Protein AF-A0A8S2G896-F1 (afdb_monomer_lite)

pLDDT: mean 88.95, std 10.52, range [44.06, 95.88]

Radius of gyration: 14.56 Å; chains: 1; bounding box: 32×32×40 Å

Structure (mmCIF, N/CA/C/O backbone):
data_AF-A0A8S2G896-F1
#
_entry.id   AF-A0A8S2G896-F1
#
loop_
_atom_site.group_PDB
_atom_site.id
_atom_site.type_symbol
_atom_site.label_atom_id
_atom_site.label_alt_id
_atom_site.label_comp_id
_atom_site.label_asym_id
_atom_site.label_entity_id
_atom_site.label_seq_id
_atom_site.pdbx_PDB_ins_code
_atom_site.Cartn_x
_atom_site.Cartn_y
_atom_site.Cartn_z
_atom_site.occupancy
_atom_site.B_iso_or_equiv
_atom_site.auth_seq_id
_atom_site.auth_comp_id
_atom_site.auth_asym_id
_atom_site.auth_atom_id
_atom_site.pdbx_PDB_model_num
ATOM 1 N N . PRO A 1 1 ? 7.224 -6.733 -10.840 1.00 86.38 1 PRO A N 1
ATOM 2 C CA . PRO A 1 1 ? 7.881 -7.019 -12.139 1.00 86.38 1 PRO A CA 1
ATOM 3 C C . PRO A 1 1 ? 9.379 -6.780 -11.976 1.00 86.38 1 PRO A C 1
ATOM 5 O O . PRO A 1 1 ? 9.759 -6.029 -11.071 1.00 86.38 1 PRO A O 1
ATOM 8 N N . SER A 1 2 ? 10.197 -7.423 -12.806 1.00 93.31 2 SER A N 1
ATOM 9 C CA . SER A 1 2 ? 11.622 -7.084 -12.867 1.00 93.31 2 SER A CA 1
ATOM 10 C C . SER A 1 2 ? 11.781 -5.635 -13.342 1.00 93.31 2 SER A C 1
ATOM 12 O O . SER A 1 2 ? 10.957 -5.148 -14.116 1.00 93.31 2 SER A O 1
ATOM 14 N N . TYR A 1 3 ? 12.831 -4.927 -12.912 1.00 91.81 3 TYR A N 1
ATOM 15 C CA . TYR A 1 3 ? 13.102 -3.588 -13.457 1.00 91.81 3 TYR A CA 1
ATOM 16 C C . TYR A 1 3 ? 13.531 -3.619 -14.936 1.00 91.81 3 TYR A C 1
ATOM 18 O O . TYR A 1 3 ? 13.513 -2.578 -15.587 1.00 91.81 3 TYR A O 1
ATOM 26 N N . LEU A 1 4 ? 13.911 -4.791 -15.467 1.00 94.88 4 LEU A N 1
ATOM 27 C CA . LEU A 1 4 ? 14.217 -4.988 -16.888 1.00 94.88 4 LEU A CA 1
ATOM 28 C C . LEU A 1 4 ? 12.950 -4.982 -17.761 1.00 94.88 4 LEU A C 1
ATOM 30 O O . LEU A 1 4 ? 13.016 -4.672 -18.948 1.00 94.88 4 LEU A O 1
ATOM 34 N N . GLU A 1 5 ? 11.786 -5.290 -17.183 1.00 94.19 5 GLU A N 1
ATOM 35 C CA . GLU A 1 5 ? 10.479 -5.196 -17.841 1.00 94.19 5 GLU A CA 1
ATOM 36 C C . GLU A 1 5 ? 9.975 -3.745 -17.771 1.00 94.19 5 GLU A C 1
ATOM 38 O O . GLU A 1 5 ? 9.035 -3.428 -17.040 1.00 94.19 5 GLU A O 1
ATOM 43 N N . GLU A 1 6 ? 10.639 -2.841 -18.502 1.00 92.50 6 GLU A N 1
ATOM 44 C CA . GLU A 1 6 ? 10.511 -1.382 -18.341 1.00 92.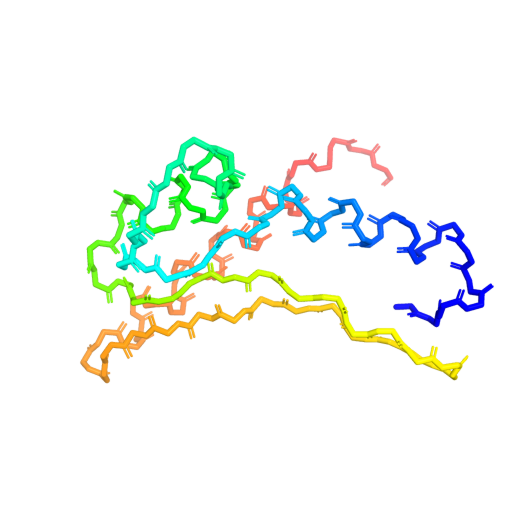50 6 GLU A CA 1
ATOM 45 C C . GLU A 1 6 ? 9.060 -0.884 -18.276 1.00 92.50 6 GLU A C 1
ATOM 47 O O . GLU A 1 6 ? 8.715 -0.084 -17.405 1.00 92.50 6 GLU A O 1
ATOM 52 N N . HIS A 1 7 ? 8.193 -1.375 -19.165 1.00 95.44 7 HIS A N 1
ATOM 53 C CA . HIS A 1 7 ? 6.791 -0.965 -19.212 1.00 95.44 7 HIS A CA 1
ATOM 54 C C . HIS A 1 7 ? 6.049 -1.290 -17.906 1.00 95.44 7 HIS A C 1
ATOM 56 O O . HIS 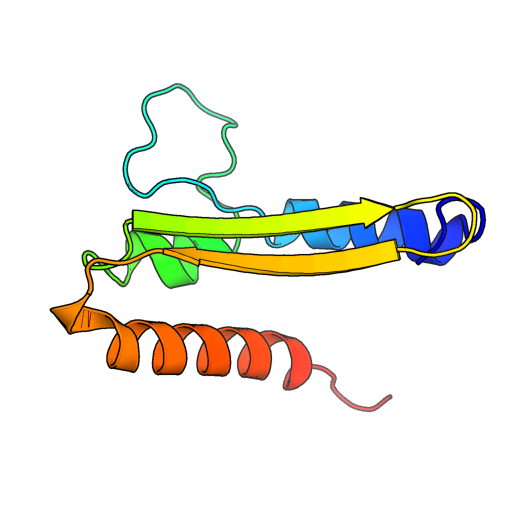A 1 7 ? 5.392 -0.425 -17.315 1.00 95.44 7 HIS A O 1
ATOM 62 N N . ASP A 1 8 ? 6.180 -2.520 -17.418 1.00 93.62 8 ASP A N 1
ATOM 63 C CA . ASP A 1 8 ? 5.468 -2.986 -16.229 1.00 93.62 8 ASP A CA 1
ATOM 64 C C . ASP A 1 8 ? 6.100 -2.423 -14.956 1.00 93.62 8 ASP A C 1
ATOM 66 O O . ASP A 1 8 ? 5.402 -2.096 -13.989 1.00 93.62 8 ASP A O 1
ATOM 70 N N . PHE A 1 9 ? 7.418 -2.227 -14.962 1.00 95.00 9 PHE A N 1
ATOM 71 C CA . PHE A 1 9 ? 8.138 -1.544 -13.897 1.00 95.00 9 PHE A CA 1
ATOM 72 C C . PHE A 1 9 ? 7.691 -0.084 -13.741 1.00 95.00 9 PHE A C 1
ATOM 74 O O . PHE A 1 9 ? 7.344 0.343 -12.636 1.00 95.00 9 PHE A O 1
ATOM 81 N N . VAL A 1 10 ? 7.634 0.682 -14.833 1.00 95.88 10 VAL A N 1
ATOM 82 C CA . VAL A 1 10 ? 7.164 2.076 -14.798 1.00 95.88 10 VAL A CA 1
ATOM 83 C C . VAL A 1 10 ? 5.693 2.129 -14.384 1.00 95.88 10 VAL A C 1
ATOM 85 O O . VAL A 1 10 ? 5.330 2.924 -13.515 1.00 95.88 10 VAL A O 1
ATOM 88 N N . THR A 1 11 ? 4.857 1.235 -14.918 1.00 95.19 11 THR A N 1
ATOM 89 C CA . THR A 1 11 ? 3.436 1.137 -14.550 1.00 95.19 11 THR A CA 1
ATOM 90 C C . THR A 1 11 ? 3.256 0.867 -13.054 1.00 95.19 11 THR A C 1
ATOM 92 O O . THR A 1 11 ? 2.484 1.556 -12.383 1.00 95.19 11 THR A O 1
ATOM 95 N N . THR A 1 12 ? 4.013 -0.076 -12.487 1.00 94.62 12 THR A N 1
ATOM 96 C CA . THR A 1 12 ? 3.961 -0.379 -11.046 1.00 94.62 12 THR A CA 1
ATOM 97 C C . THR A 1 12 ? 4.533 0.741 -10.177 1.00 94.62 12 THR A C 1
ATOM 99 O O . THR A 1 12 ? 4.015 0.987 -9.086 1.00 94.62 12 THR A O 1
ATOM 102 N N . CYS A 1 13 ? 5.530 1.490 -10.657 1.00 95.62 13 CYS A N 1
ATOM 103 C CA . CYS A 1 13 ? 6.011 2.701 -9.988 1.00 95.62 13 CYS A CA 1
ATOM 104 C C . CYS A 1 13 ? 4.930 3.786 -9.914 1.00 95.62 13 CYS A C 1
ATOM 106 O O . CYS A 1 13 ? 4.681 4.329 -8.836 1.00 95.62 13 CYS A O 1
ATOM 108 N N . VAL A 1 14 ? 4.253 4.076 -11.030 1.00 95.50 14 VAL A N 1
ATOM 109 C CA . VAL A 1 14 ? 3.151 5.054 -11.069 1.00 95.50 14 VAL A CA 1
ATOM 110 C C . VAL A 1 14 ? 2.003 4.602 -10.169 1.00 95.50 14 VAL A C 1
ATOM 112 O O . VAL A 1 14 ? 1.501 5.391 -9.367 1.00 95.50 14 VAL A O 1
ATOM 115 N N . LEU A 1 15 ? 1.639 3.318 -10.225 1.00 94.44 15 LEU A N 1
ATOM 116 C CA . LEU A 1 15 ? 0.632 2.733 -9.343 1.00 94.44 15 LEU A CA 1
ATOM 117 C C . LEU A 1 15 ? 1.002 2.911 -7.861 1.00 94.44 15 LEU A C 1
ATOM 119 O O . LEU A 1 15 ? 0.166 3.348 -7.071 1.00 94.44 15 LEU A O 1
ATOM 123 N N . SER A 1 16 ? 2.257 2.640 -7.486 1.00 94.81 16 SER A N 1
ATOM 124 C CA . SER A 1 16 ? 2.750 2.832 -6.117 1.00 94.81 16 SER A CA 1
ATOM 125 C C . SER A 1 16 ? 2.686 4.294 -5.664 1.00 94.81 16 SER A C 1
ATOM 127 O O . SER A 1 16 ? 2.455 4.551 -4.487 1.00 94.81 16 SER A O 1
ATOM 129 N N . GLN A 1 17 ? 2.874 5.261 -6.564 1.00 94.06 17 GLN A N 1
ATOM 130 C CA . GLN A 1 17 ? 2.754 6.686 -6.229 1.00 94.06 17 GLN A CA 1
ATOM 131 C C . GLN A 1 17 ? 1.291 7.124 -6.063 1.00 94.06 17 GLN A C 1
ATOM 133 O O . GLN A 1 17 ? 0.973 7.880 -5.146 1.00 94.06 17 GLN A O 1
ATOM 138 N N . LEU A 1 18 ? 0.384 6.625 -6.910 1.00 94.00 18 LEU A N 1
ATOM 139 C CA . LEU A 1 18 ? -1.054 6.918 -6.817 1.00 94.00 18 LEU A CA 1
ATOM 140 C C . LEU A 1 18 ? -1.685 6.322 -5.552 1.00 94.00 18 LEU A C 1
ATOM 142 O O . LEU A 1 18 ? -2.503 6.965 -4.884 1.00 94.00 18 LEU A O 1
ATOM 146 N N . LEU A 1 19 ? -1.306 5.086 -5.219 1.00 94.62 19 LEU A N 1
ATOM 147 C CA . LEU A 1 19 ? -1.743 4.424 -3.995 1.00 94.62 19 LEU A CA 1
ATOM 148 C C . LEU A 1 19 ? -1.112 5.076 -2.769 1.00 94.62 19 LEU A C 1
ATOM 150 O O . LEU A 1 19 ? -1.843 5.407 -1.832 1.00 94.62 19 LEU A O 1
ATOM 154 N N . GLY A 1 20 ? 0.197 5.334 -2.822 1.00 93.56 20 GLY A N 1
ATOM 155 C CA . GLY A 1 20 ? 0.950 6.098 -1.838 1.00 93.56 20 GLY A CA 1
ATOM 156 C C . GLY A 1 20 ? 0.694 5.625 -0.411 1.00 93.56 20 GLY A C 1
ATOM 157 O O . GLY A 1 20 ? 0.822 4.441 -0.101 1.00 93.56 20 GLY A O 1
ATOM 158 N N . GLY A 1 21 ? 0.312 6.563 0.453 1.00 89.06 21 GLY A N 1
ATOM 159 C CA . GLY A 1 21 ? 0.033 6.330 1.862 1.00 89.06 21 GLY A CA 1
ATOM 160 C C . GLY A 1 21 ? 1.173 6.759 2.782 1.00 89.06 21 GLY A C 1
ATOM 161 O O . GLY A 1 21 ? 1.970 7.634 2.451 1.00 89.06 21 GLY A O 1
ATOM 162 N N . GLY A 1 22 ? 1.222 6.176 3.975 1.00 90.25 22 GLY A N 1
ATOM 163 C CA . GLY A 1 22 ? 2.227 6.483 4.983 1.00 90.25 22 GLY A CA 1
ATOM 164 C C . GLY A 1 22 ? 1.788 6.090 6.389 1.00 90.25 22 GLY A C 1
ATOM 165 O O . GLY A 1 22 ? 1.023 5.144 6.588 1.00 90.25 22 GLY A O 1
ATOM 166 N N . GLY A 1 23 ? 2.298 6.824 7.374 1.00 88.38 23 GLY A N 1
ATOM 167 C CA . GLY A 1 23 ? 1.824 6.754 8.751 1.00 88.38 23 GLY A CA 1
ATOM 168 C C . GLY A 1 23 ? 0.625 7.672 8.984 1.00 88.38 23 GLY A C 1
ATOM 169 O O . GLY A 1 23 ? 0.535 8.749 8.396 1.00 88.38 23 GLY A O 1
ATOM 170 N N . SER A 1 24 ? -0.263 7.262 9.888 1.00 79.50 24 SER A N 1
ATOM 171 C CA . SER A 1 24 ? -1.389 8.073 10.375 1.00 79.50 24 SER A CA 1
ATOM 172 C C . SER A 1 24 ? -0.898 9.379 11.010 1.00 79.50 24 SER A C 1
ATOM 174 O O . SER A 1 24 ? -1.453 10.452 10.783 1.00 79.50 24 SER A O 1
ATOM 176 N N . PHE A 1 25 ? 0.249 9.322 11.695 1.00 74.75 25 PHE A N 1
ATOM 177 C CA . PHE A 1 25 ? 0.968 10.514 12.122 1.00 74.75 25 PHE A CA 1
ATOM 178 C C . PHE A 1 25 ? 1.896 11.005 11.003 1.00 74.75 25 PHE A C 1
ATOM 180 O O . PHE A 1 25 ? 3.022 10.527 10.855 1.00 74.75 25 PHE A O 1
ATOM 187 N N . SER A 1 26 ? 1.429 11.968 10.208 1.00 62.91 26 SER A N 1
ATOM 188 C CA . SER A 1 26 ? 2.253 12.640 9.200 1.00 62.91 26 SER A CA 1
ATOM 189 C C . SER A 1 26 ? 2.528 14.083 9.619 1.00 62.91 26 SER A C 1
ATOM 191 O O . SER A 1 26 ? 1.718 14.977 9.388 1.00 62.91 26 SER A O 1
ATOM 193 N N . ALA A 1 27 ? 3.696 14.330 10.215 1.00 67.75 27 ALA A N 1
ATOM 194 C CA . ALA A 1 27 ? 4.181 15.685 10.462 1.00 67.75 27 ALA A CA 1
ATOM 195 C C . ALA A 1 27 ? 4.913 16.219 9.217 1.00 67.75 27 ALA A C 1
ATOM 197 O O . ALA A 1 27 ? 5.968 15.707 8.828 1.00 67.75 27 ALA A O 1
ATOM 198 N N . GLY A 1 28 ? 4.380 17.259 8.568 1.00 69.31 28 GLY A N 1
ATOM 199 C CA . GLY A 1 28 ? 5.132 18.090 7.622 1.00 69.31 28 GLY A CA 1
ATOM 200 C C . GLY A 1 28 ? 4.304 18.875 6.608 1.00 69.31 28 GLY A C 1
ATOM 201 O O . GLY A 1 28 ? 3.086 18.935 6.704 1.00 69.31 28 GLY A O 1
ATOM 202 N N . GLY A 1 29 ? 5.005 19.525 5.673 1.00 78.19 29 GLY A N 1
ATOM 203 C CA . GLY A 1 29 ? 4.425 20.502 4.749 1.00 78.19 29 GLY A CA 1
ATOM 204 C C . GLY A 1 29 ? 3.680 19.920 3.537 1.00 78.19 29 GLY A C 1
ATOM 205 O O . GLY A 1 29 ? 3.564 18.700 3.391 1.00 78.19 29 GLY A O 1
ATOM 206 N N . PRO A 1 30 ? 3.185 20.801 2.649 1.00 83.56 30 PRO A N 1
ATOM 207 C CA . PRO A 1 30 ? 2.507 20.421 1.411 1.00 83.56 30 PRO A CA 1
ATOM 208 C C . PRO A 1 30 ? 3.349 19.464 0.551 1.00 83.56 30 PRO A C 1
ATOM 210 O O . PRO A 1 30 ? 4.570 19.585 0.499 1.00 83.56 30 PRO A O 1
ATOM 213 N N . GLY A 1 31 ? 2.697 18.524 -0.142 1.00 82.81 31 GLY A N 1
ATOM 214 C CA . GLY A 1 31 ? 3.356 17.614 -1.093 1.00 82.81 31 GLY A CA 1
ATOM 215 C C . GLY A 1 31 ? 3.759 16.237 -0.550 1.00 82.81 31 GLY A C 1
ATOM 216 O O . GLY A 1 31 ? 4.269 15.421 -1.305 1.00 82.81 31 GLY A O 1
ATOM 217 N N . LYS A 1 32 ? 3.477 15.915 0.719 1.00 85.62 32 LYS A N 1
ATOM 218 C CA . LYS A 1 32 ? 3.811 14.604 1.322 1.00 85.62 32 LYS A CA 1
ATOM 219 C C . LYS A 1 32 ? 2.901 13.429 0.925 1.00 85.62 32 LYS A C 1
ATOM 221 O O . LYS A 1 32 ? 3.001 12.362 1.514 1.00 85.62 32 LYS A O 1
ATOM 226 N N . GLY A 1 33 ? 1.993 13.618 -0.034 1.00 84.38 33 GLY A N 1
ATOM 227 C CA . GLY A 1 33 ? 1.092 12.549 -0.479 1.00 84.38 33 GLY A CA 1
ATOM 228 C C . GLY A 1 33 ? -0.153 12.342 0.393 1.00 84.38 33 GLY A C 1
ATOM 229 O O . GLY A 1 33 ? -0.743 11.266 0.357 1.00 84.38 33 GLY A O 1
ATOM 230 N N . LEU A 1 34 ? -0.610 13.366 1.128 1.00 86.88 34 LEU A N 1
ATOM 231 C CA . LEU A 1 34 ? -1.860 13.313 1.918 1.00 86.88 34 LEU A CA 1
ATOM 232 C C . LEU A 1 34 ? -3.122 13.092 1.056 1.00 86.88 34 LEU A C 1
ATOM 234 O O . LEU A 1 34 ? -4.154 12.661 1.560 1.00 86.88 34 LEU A O 1
ATOM 238 N N . TYR A 1 35 ? -3.027 13.365 -0.249 1.00 89.94 35 TYR A N 1
ATOM 239 C CA . TYR A 1 35 ? -4.074 13.107 -1.244 1.00 89.94 35 TYR A CA 1
ATOM 240 C C . TYR A 1 35 ? -3.899 11.771 -1.980 1.00 89.94 35 TYR A C 1
ATOM 242 O O . TYR A 1 35 ? -4.598 11.506 -2.954 1.00 89.94 35 TYR A O 1
ATOM 250 N N . SER A 1 36 ? -2.957 10.926 -1.557 1.00 93.12 36 SER A N 1
ATOM 251 C CA . SER A 1 36 ? -2.855 9.567 -2.092 1.00 93.12 36 SER A CA 1
ATOM 252 C C . SER A 1 36 ? -4.063 8.729 -1.672 1.00 93.12 36 SER A C 1
ATOM 254 O O . SER A 1 36 ? -4.711 8.998 -0.651 1.00 93.12 36 SER A O 1
ATOM 256 N N . ARG A 1 37 ? -4.379 7.694 -2.458 1.00 92.88 37 ARG A N 1
ATOM 257 C CA . ARG A 1 37 ? -5.578 6.877 -2.231 1.00 92.88 37 ARG A CA 1
ATOM 258 C C . ARG A 1 37 ? -5.571 6.213 -0.855 1.00 92.88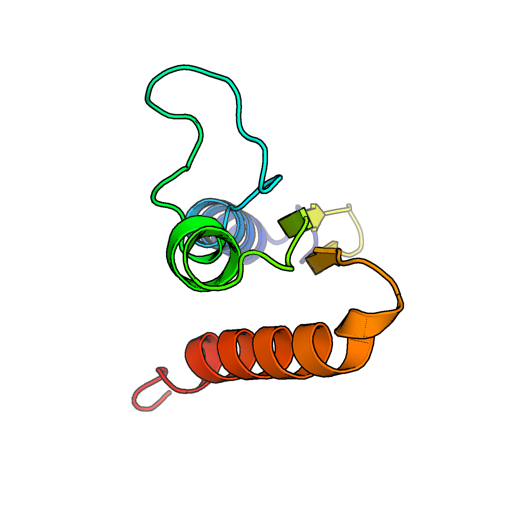 37 ARG A C 1
ATOM 260 O O . ARG A 1 37 ? -6.581 6.277 -0.160 1.00 92.88 37 ARG A O 1
ATOM 267 N N . MET A 1 38 ? -4.445 5.631 -0.436 1.00 92.44 38 MET A N 1
ATOM 268 C CA . MET A 1 38 ? -4.339 4.978 0.875 1.00 92.44 38 MET A CA 1
ATOM 269 C C . MET A 1 38 ? -4.482 5.980 2.023 1.00 92.44 38 MET A C 1
ATOM 271 O O . MET A 1 38 ? -5.098 5.670 3.041 1.00 92.44 38 MET A O 1
ATOM 275 N N . TYR A 1 39 ? -3.999 7.212 1.853 1.00 91.44 39 TYR A N 1
ATOM 276 C CA . TYR A 1 39 ? -4.168 8.236 2.878 1.00 91.44 39 TYR A CA 1
ATOM 277 C C . TYR A 1 39 ? -5.636 8.667 3.015 1.00 91.44 39 TYR A C 1
ATOM 279 O O . TYR A 1 39 ? -6.183 8.675 4.117 1.00 91.44 39 TYR A O 1
ATOM 287 N N . MET A 1 40 ? -6.313 8.956 1.900 1.00 90.69 40 MET A N 1
ATOM 288 C CA . MET A 1 40 ? -7.698 9.441 1.925 1.00 90.69 40 MET A CA 1
ATOM 289 C C . MET A 1 40 ? -8.733 8.362 2.260 1.00 90.69 40 MET A C 1
ATOM 291 O O . MET A 1 40 ? -9.705 8.651 2.962 1.00 90.69 40 MET A O 1
ATOM 295 N N . ASN A 1 41 ? -8.554 7.138 1.762 1.00 89.88 41 ASN A N 1
ATOM 296 C CA . ASN A 1 41 ? -9.555 6.080 1.908 1.00 89.88 41 ASN A CA 1
ATOM 297 C C . ASN A 1 41 ? -9.331 5.201 3.137 1.00 89.88 41 ASN A C 1
ATOM 299 O O . ASN A 1 41 ? -10.311 4.707 3.690 1.00 89.88 41 ASN A O 1
ATOM 303 N N . VAL A 1 42 ? -8.078 5.024 3.572 1.00 92.00 42 VAL A N 1
ATOM 304 C CA . VAL A 1 42 ? -7.741 4.159 4.712 1.00 92.00 42 VAL A CA 1
ATOM 305 C C . VAL A 1 42 ? -7.402 4.995 5.936 1.00 92.00 42 VAL A C 1
ATOM 307 O O . VAL A 1 42 ? -8.131 4.942 6.921 1.00 92.00 42 VAL A O 1
ATOM 310 N N . LEU A 1 43 ? -6.339 5.801 5.894 1.00 90.88 43 LEU A N 1
ATOM 311 C CA . LEU A 1 43 ? -5.850 6.491 7.098 1.00 90.88 43 LEU A CA 1
ATOM 312 C C . LEU A 1 43 ? -6.837 7.548 7.612 1.00 90.88 43 LEU A C 1
ATOM 314 O O . LEU A 1 43 ? -7.182 7.535 8.790 1.00 90.88 43 LEU A O 1
ATOM 318 N N . ASN A 1 44 ? -7.368 8.401 6.734 1.00 88.81 44 ASN A N 1
ATOM 319 C CA . ASN A 1 44 ? -8.303 9.463 7.127 1.00 88.81 44 ASN A CA 1
ATOM 320 C C . ASN A 1 44 ? -9.676 8.948 7.588 1.00 88.81 44 ASN A C 1
ATOM 322 O O . ASN A 1 44 ? -10.408 9.682 8.248 1.00 88.81 44 ASN A O 1
ATOM 326 N N . ARG A 1 45 ? -10.065 7.719 7.221 1.00 87.75 45 ARG A N 1
ATOM 327 C CA . ARG A 1 45 ? -11.388 7.148 7.544 1.00 87.75 45 ARG A CA 1
ATOM 328 C C . ARG A 1 45 ? -11.349 6.129 8.677 1.00 87.75 45 ARG A C 1
ATOM 330 O O . ARG A 1 45 ? -12.396 5.774 9.219 1.00 87.75 45 ARG A O 1
ATOM 337 N N . ASN A 1 46 ? -10.162 5.648 9.036 1.00 87.88 46 ASN A N 1
ATOM 338 C CA . ASN A 1 46 ? -9.972 4.608 10.031 1.00 87.88 46 ASN A CA 1
ATOM 339 C C . ASN A 1 46 ? -8.911 5.047 11.042 1.00 87.88 46 ASN A C 1
ATOM 341 O O . ASN A 1 46 ? -7.748 4.684 10.920 1.00 87.88 46 ASN A O 1
ATOM 345 N N . GLU A 1 47 ? -9.338 5.732 12.102 1.00 85.50 47 GLU A N 1
ATOM 346 C CA . GLU A 1 47 ? -8.468 6.223 13.192 1.00 85.50 47 GLU A CA 1
ATOM 347 C C . GLU A 1 47 ? -7.616 5.126 13.859 1.00 85.50 47 GLU A C 1
ATOM 349 O O . GLU A 1 47 ? -6.568 5.392 14.435 1.00 85.50 47 GLU A O 1
ATOM 354 N N . LEU A 1 48 ? -8.061 3.871 13.762 1.00 87.38 48 LEU A N 1
ATOM 355 C CA . LEU A 1 48 ? -7.391 2.691 14.316 1.00 87.38 48 LEU A CA 1
ATOM 356 C C . LEU A 1 48 ? -6.176 2.239 13.487 1.00 87.38 48 LEU A C 1
ATOM 358 O O . LEU A 1 48 ? -5.402 1.390 13.933 1.00 87.38 48 LEU A O 1
ATOM 362 N N . MET A 1 49 ? -6.033 2.751 12.262 1.00 90.31 49 MET A N 1
ATOM 363 C CA . MET A 1 49 ? -4.906 2.444 11.389 1.00 90.31 49 MET A CA 1
ATOM 364 C C . MET A 1 49 ? -3.720 3.328 11.747 1.00 90.31 49 MET A C 1
ATOM 366 O O . MET A 1 49 ? -3.830 4.551 11.796 1.00 90.31 49 MET A O 1
ATOM 370 N N . ARG A 1 50 ? -2.559 2.707 11.953 1.00 91.44 50 ARG A N 1
ATOM 371 C CA . ARG A 1 50 ? -1.298 3.409 12.219 1.00 91.44 50 ARG A CA 1
ATOM 372 C C . ARG A 1 50 ? -0.480 3.604 10.956 1.00 91.44 50 ARG A C 1
ATOM 374 O O . ARG A 1 50 ? 0.166 4.641 10.820 1.00 91.44 50 ARG A O 1
ATOM 381 N N . THR A 1 51 ? -0.526 2.650 10.034 1.00 92.44 51 THR A N 1
ATOM 382 C CA . THR A 1 51 ? 0.168 2.724 8.747 1.00 92.44 51 THR A CA 1
ATOM 383 C C . THR A 1 51 ? -0.674 2.094 7.644 1.00 92.44 51 THR A C 1
ATOM 385 O O . THR A 1 51 ? -1.373 1.105 7.863 1.00 92.44 51 THR A O 1
ATOM 388 N N . ALA A 1 52 ? -0.607 2.676 6.454 1.00 94.44 52 ALA A N 1
ATOM 389 C CA . ALA A 1 52 ? -1.142 2.109 5.224 1.00 94.44 52 ALA A CA 1
ATOM 390 C C . ALA A 1 52 ? -0.321 2.686 4.076 1.00 94.44 52 ALA A C 1
ATOM 392 O O . ALA A 1 52 ? -0.390 3.890 3.838 1.00 94.44 52 ALA A O 1
ATOM 393 N N . VAL A 1 53 ? 0.497 1.871 3.418 1.00 94.31 53 VAL A N 1
ATOM 394 C CA . VAL A 1 53 ? 1.424 2.334 2.376 1.00 94.31 53 VAL A CA 1
ATOM 395 C C . VAL A 1 53 ? 1.640 1.258 1.317 1.00 94.31 53 VAL A C 1
ATOM 397 O O . VAL A 1 53 ? 1.712 0.074 1.641 1.00 94.31 53 VAL A O 1
ATOM 400 N N . SER A 1 54 ? 1.739 1.651 0.050 1.00 95.06 54 SER A N 1
ATOM 401 C CA . SER A 1 54 ? 2.112 0.755 -1.048 1.00 95.06 54 SER A CA 1
ATOM 402 C C . SER A 1 54 ? 3.613 0.780 -1.321 1.00 95.06 54 SER A C 1
ATOM 404 O O . SER A 1 54 ? 4.231 1.845 -1.304 1.00 95.06 54 SER A O 1
ATOM 406 N N . TYR A 1 55 ? 4.170 -0.383 -1.649 1.00 94.88 55 TYR A N 1
ATOM 407 C CA . TYR A 1 55 ? 5.570 -0.563 -2.008 1.00 94.88 55 TYR A CA 1
ATOM 408 C C . TYR A 1 55 ? 5.707 -1.286 -3.346 1.00 94.88 55 TYR A C 1
ATOM 410 O O . TYR A 1 55 ? 4.966 -2.225 -3.642 1.00 94.88 55 TYR A O 1
ATOM 418 N N . ASN A 1 56 ? 6.720 -0.882 -4.110 1.00 95.31 56 ASN A N 1
ATOM 419 C CA . ASN A 1 56 ? 7.197 -1.584 -5.293 1.00 95.31 56 ASN A CA 1
ATOM 420 C C . ASN A 1 56 ? 8.666 -1.966 -5.076 1.00 95.31 56 ASN A C 1
ATOM 422 O O . ASN A 1 56 ? 9.534 -1.094 -5.073 1.00 95.31 56 ASN A O 1
ATOM 426 N N . GLN A 1 57 ? 8.938 -3.250 -4.853 1.00 95.50 57 GLN A N 1
ATOM 427 C CA . GLN A 1 57 ? 10.295 -3.788 -4.765 1.00 95.50 57 GLN A CA 1
ATOM 428 C C . GLN A 1 57 ? 10.621 -4.493 -6.079 1.00 95.50 57 GLN A C 1
ATOM 430 O O . GLN A 1 57 ? 10.087 -5.566 -6.342 1.00 95.50 57 GLN A O 1
ATOM 435 N N . ALA A 1 58 ? 11.476 -3.896 -6.905 1.00 95.31 58 ALA A N 1
ATOM 436 C CA . ALA A 1 58 ? 11.894 -4.469 -8.180 1.00 95.31 58 ALA A CA 1
ATOM 437 C C . ALA A 1 58 ? 13.361 -4.907 -8.113 1.00 95.31 58 ALA A C 1
ATOM 439 O O . ALA A 1 58 ? 14.220 -4.148 -7.664 1.00 95.31 58 ALA A O 1
ATOM 440 N N . TYR A 1 59 ? 13.626 -6.122 -8.575 1.00 95.69 59 TYR A N 1
ATOM 441 C CA . TYR A 1 59 ? 14.942 -6.739 -8.701 1.00 95.69 59 TYR A CA 1
ATOM 442 C C . TYR A 1 59 ? 15.190 -7.109 -10.170 1.00 95.69 59 TYR A C 1
ATOM 444 O O . TYR A 1 59 ? 14.343 -6.875 -11.034 1.00 95.69 59 TYR A O 1
ATOM 452 N N . GLU A 1 60 ? 16.375 -7.639 -10.469 1.00 95.56 60 GLU A N 1
ATOM 453 C CA . GLU A 1 60 ? 16.769 -7.976 -11.842 1.00 95.56 60 GLU A CA 1
ATOM 454 C C . GLU A 1 60 ? 15.976 -9.165 -12.393 1.00 95.56 60 GLU A C 1
ATOM 456 O O . GLU A 1 60 ? 15.547 -9.157 -13.543 1.00 95.56 60 GLU A O 1
ATOM 461 N N . ASP A 1 61 ? 15.736 -10.176 -11.564 1.00 94.56 61 ASP A N 1
ATOM 462 C CA . ASP A 1 61 ? 15.063 -11.417 -11.947 1.00 94.56 61 ASP A CA 1
ATOM 463 C C . ASP A 1 61 ? 13.549 -11.395 -11.687 1.00 94.56 61 ASP A C 1
ATOM 465 O O . ASP A 1 61 ? 12.798 -12.179 -12.264 1.00 94.56 61 ASP A O 1
ATOM 469 N N . SER A 1 62 ? 13.088 -10.518 -10.796 1.00 93.75 62 SER A N 1
ATOM 470 C CA . SER A 1 62 ? 11.730 -10.544 -10.261 1.00 93.75 62 SER A CA 1
ATOM 471 C C . SER A 1 62 ? 11.351 -9.223 -9.589 1.00 93.75 62 SER A C 1
ATOM 473 O O . SER A 1 62 ? 12.158 -8.310 -9.449 1.00 93.75 62 SER A O 1
ATOM 475 N N . GLY A 1 63 ? 10.107 -9.098 -9.129 1.00 93.81 63 GLY A N 1
ATOM 476 C CA . GLY A 1 63 ? 9.719 -7.995 -8.255 1.00 93.81 63 GLY A CA 1
ATOM 477 C C . GLY A 1 63 ? 8.402 -8.247 -7.538 1.00 93.81 63 GLY A C 1
ATOM 478 O O . GLY A 1 63 ? 7.568 -9.020 -8.003 1.00 93.81 63 GLY A O 1
ATOM 479 N N . CYS A 1 64 ? 8.206 -7.564 -6.416 1.00 94.50 64 CYS A N 1
ATOM 480 C CA . CYS A 1 64 ? 7.051 -7.684 -5.544 1.00 94.50 64 CYS A CA 1
ATOM 481 C C . CYS A 1 64 ? 6.388 -6.320 -5.340 1.00 94.50 64 CYS A C 1
ATOM 483 O O . CYS A 1 64 ? 6.996 -5.378 -4.824 1.00 94.50 64 CYS A O 1
ATOM 485 N N . PHE A 1 65 ? 5.113 -6.243 -5.711 1.00 94.25 65 PHE A N 1
ATOM 486 C CA . PHE A 1 65 ? 4.245 -5.119 -5.397 1.00 94.25 65 PHE A CA 1
ATOM 487 C C . PHE A 1 65 ? 3.301 -5.519 -4.261 1.00 94.25 65 PHE A C 1
ATOM 489 O O . PHE A 1 65 ? 2.620 -6.541 -4.354 1.00 94.25 65 PHE A O 1
ATOM 496 N N . TYR A 1 66 ? 3.257 -4.734 -3.186 1.00 94.06 66 TYR A N 1
ATOM 497 C CA . TYR A 1 66 ? 2.431 -5.051 -2.021 1.00 94.06 66 TYR A CA 1
ATOM 498 C C . TYR A 1 66 ? 2.004 -3.800 -1.258 1.00 94.06 66 TYR A C 1
ATOM 500 O O . TYR A 1 66 ? 2.569 -2.716 -1.397 1.00 94.06 66 TYR A O 1
ATOM 508 N N . MET A 1 67 ? 0.986 -3.972 -0.420 1.00 94.19 67 MET A N 1
ATOM 509 C CA . MET A 1 67 ? 0.495 -2.948 0.494 1.00 94.19 67 MET A CA 1
ATOM 510 C C . MET A 1 67 ? 0.788 -3.385 1.924 1.00 94.19 67 MET A C 1
ATOM 512 O O . MET A 1 67 ? 0.549 -4.532 2.298 1.00 94.19 67 MET A O 1
ATOM 516 N N . HIS A 1 68 ? 1.302 -2.464 2.725 1.00 94.38 68 HIS A N 1
ATOM 517 C CA . HIS A 1 68 ? 1.603 -2.677 4.127 1.00 94.38 68 HIS A CA 1
ATOM 518 C C . HIS A 1 68 ? 0.609 -1.896 4.981 1.00 94.38 68 HIS A C 1
ATOM 520 O O . HIS A 1 68 ? 0.564 -0.666 4.931 1.00 94.38 68 HIS A O 1
ATOM 526 N N . PHE A 1 69 ? -0.157 -2.629 5.784 1.00 94.50 69 PHE A N 1
ATOM 527 C CA . PHE A 1 69 ? -1.088 -2.089 6.767 1.00 94.50 69 PHE A CA 1
ATOM 528 C C . PHE A 1 69 ? -0.596 -2.406 8.175 1.00 94.50 69 PHE A C 1
ATOM 530 O O . PHE A 1 69 ? -0.094 -3.502 8.424 1.00 94.50 69 PHE A O 1
ATOM 537 N N . GLY A 1 70 ? -0.764 -1.461 9.094 1.00 93.88 70 GLY A N 1
ATOM 538 C CA . GLY A 1 70 ? -0.417 -1.636 10.497 1.00 93.88 70 GLY A CA 1
ATOM 539 C C . GLY A 1 70 ? -1.481 -1.046 11.409 1.00 93.88 70 GLY A C 1
ATOM 540 O O . GLY A 1 70 ? -1.924 0.089 11.221 1.00 93.88 70 GLY A O 1
ATOM 541 N N . CYS A 1 71 ? -1.868 -1.812 12.424 1.00 94.88 71 CYS A N 1
ATOM 542 C CA . CYS A 1 71 ? -2.790 -1.405 13.479 1.00 94.88 71 CYS A CA 1
ATOM 543 C C . CYS A 1 71 ? -2.381 -2.042 14.813 1.00 94.88 71 CYS A C 1
ATOM 545 O O . CYS A 1 71 ? -1.504 -2.907 14.863 1.00 94.88 71 CYS A O 1
ATOM 547 N N . ASP A 1 72 ? -3.042 -1.647 15.899 1.00 93.75 72 ASP A N 1
ATOM 548 C CA . A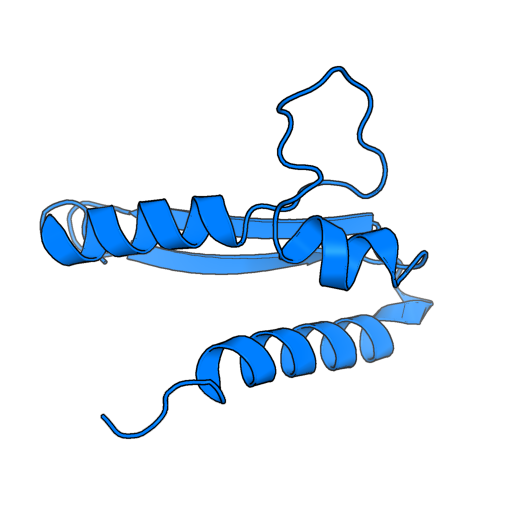SP A 1 72 ? -2.861 -2.319 17.186 1.00 93.75 72 ASP A CA 1
ATOM 549 C C . ASP A 1 72 ? -3.532 -3.709 17.197 1.00 93.75 72 ASP A C 1
ATOM 551 O O . ASP A 1 72 ? -4.571 -3.889 16.547 1.00 93.75 72 ASP A O 1
ATOM 555 N N . PRO A 1 73 ? -2.993 -4.693 17.951 1.00 94.06 73 PRO A N 1
ATOM 556 C CA . PRO A 1 73 ? -3.466 -6.082 17.928 1.00 94.06 73 PRO A CA 1
ATOM 557 C C . PRO A 1 73 ? -4.985 -6.287 18.098 1.00 94.06 73 PRO A C 1
ATOM 559 O O . PRO A 1 73 ? -5.539 -7.127 17.386 1.00 94.06 73 PRO A O 1
ATOM 562 N N . PRO A 1 74 ? -5.706 -5.527 18.955 1.00 95.31 74 PRO A N 1
ATOM 563 C CA . PRO A 1 74 ? -7.155 -5.687 19.114 1.00 95.31 74 PRO A CA 1
ATOM 564 C C . PRO A 1 74 ? -7.969 -5.418 17.840 1.00 95.31 74 PRO A C 1
ATOM 566 O O . PRO A 1 74 ? -9.090 -5.907 17.708 1.00 95.31 74 PRO A O 1
ATOM 569 N N . PHE A 1 75 ? -7.425 -4.649 16.893 1.00 93.88 75 PHE A N 1
ATOM 570 C CA . PHE A 1 75 ? -8.134 -4.206 15.690 1.00 93.88 75 PHE A CA 1
ATOM 571 C C . PHE A 1 75 ? -7.732 -4.976 14.428 1.00 93.88 75 PHE A C 1
ATOM 573 O O . PHE A 1 75 ? -8.209 -4.644 13.342 1.00 93.88 75 PHE A O 1
ATOM 580 N N . LEU A 1 76 ? -6.917 -6.031 14.557 1.00 94.38 76 LEU A N 1
ATOM 581 C CA . LEU A 1 76 ? -6.345 -6.767 13.426 1.00 94.38 76 LEU A CA 1
ATOM 582 C C . LEU A 1 76 ? -7.407 -7.287 12.448 1.00 94.38 76 LEU A C 1
ATOM 584 O O . LEU A 1 76 ? -7.256 -7.158 11.237 1.00 94.38 76 LEU A O 1
ATOM 588 N N . LYS A 1 77 ? -8.525 -7.812 12.963 1.00 94.94 77 LYS A N 1
ATOM 589 C CA . LYS A 1 77 ? -9.630 -8.295 12.122 1.00 94.94 77 LYS A CA 1
ATOM 590 C C . LYS A 1 77 ? -10.228 -7.170 11.270 1.00 94.94 77 LYS A C 1
ATOM 592 O O . LYS A 1 77 ? -10.364 -7.314 10.062 1.00 94.94 77 LYS A O 1
ATOM 597 N N . LYS A 1 78 ? -10.502 -6.020 11.894 1.00 93.56 78 LYS A N 1
ATOM 598 C CA . LYS A 1 78 ? -11.028 -4.836 11.203 1.00 93.56 78 LYS A CA 1
ATOM 599 C C . LYS A 1 78 ? -10.023 -4.290 10.186 1.00 93.56 78 LYS A C 1
ATOM 601 O O . LYS A 1 78 ? -10.432 -3.802 9.138 1.00 93.56 78 LYS A O 1
ATOM 606 N N . MET A 1 79 ? -8.723 -4.376 10.478 1.00 95.00 79 MET A N 1
ATOM 607 C CA . MET A 1 79 ? -7.677 -3.987 9.533 1.00 95.00 79 MET A CA 1
ATOM 608 C C . MET A 1 79 ? -7.712 -4.849 8.271 1.00 95.00 79 MET A C 1
ATOM 610 O O . MET A 1 79 ? -7.677 -4.304 7.170 1.00 95.00 79 MET A O 1
ATOM 614 N N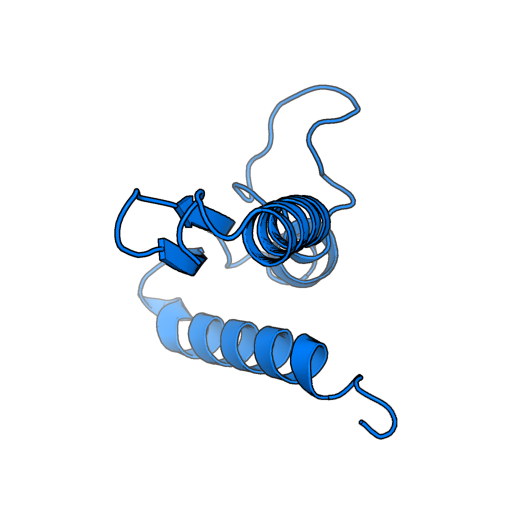 . ILE A 1 80 ? -7.832 -6.169 8.429 1.00 95.06 80 ILE A N 1
ATOM 615 C CA . ILE A 1 80 ? -7.934 -7.108 7.307 1.00 95.06 80 ILE A CA 1
ATOM 616 C C . ILE A 1 80 ? -9.178 -6.808 6.463 1.00 95.06 80 ILE A C 1
ATOM 618 O O . ILE A 1 80 ? -9.067 -6.721 5.243 1.00 95.06 80 ILE A O 1
ATOM 622 N N . ASP A 1 81 ? -10.333 -6.569 7.091 1.00 94.69 81 ASP A N 1
ATOM 623 C CA . ASP A 1 81 ? -11.574 -6.244 6.371 1.00 94.69 81 ASP A CA 1
ATOM 624 C C . ASP A 1 81 ? -11.427 -4.976 5.508 1.00 94.69 81 ASP A C 1
ATOM 626 O O . ASP A 1 81 ? -11.870 -4.932 4.358 1.00 94.69 81 ASP A O 1
ATOM 630 N N . VAL A 1 82 ? -10.768 -3.940 6.040 1.00 93.75 82 VAL A N 1
ATOM 631 C CA . VAL A 1 82 ? -10.498 -2.690 5.308 1.00 93.75 82 VAL A CA 1
ATOM 632 C C . VAL A 1 82 ? -9.507 -2.918 4.168 1.00 93.75 82 VAL A C 1
ATOM 634 O O . VAL A 1 82 ? -9.744 -2.441 3.059 1.00 93.75 82 VAL A O 1
ATOM 637 N N . ALA A 1 83 ? -8.431 -3.669 4.412 1.00 93.31 83 ALA A N 1
ATOM 638 C CA . ALA A 1 83 ? -7.434 -3.985 3.393 1.00 93.31 83 ALA A CA 1
ATOM 639 C C . ALA A 1 83 ? -8.054 -4.762 2.218 1.00 93.31 83 ALA A C 1
ATOM 641 O O . ALA A 1 83 ? -7.870 -4.384 1.061 1.00 93.31 83 ALA A O 1
ATOM 642 N N . LEU A 1 84 ? -8.849 -5.797 2.508 1.00 94.00 84 LEU A N 1
ATOM 643 C CA . LEU A 1 84 ? -9.552 -6.582 1.489 1.00 94.00 84 LEU A CA 1
ATOM 644 C C . LEU A 1 84 ? -10.541 -5.729 0.696 1.00 94.00 84 LEU A C 1
ATOM 646 O O . LEU A 1 84 ? -10.621 -5.856 -0.526 1.00 94.00 84 LEU A O 1
ATOM 650 N N . ARG A 1 85 ? -11.263 -4.827 1.369 1.00 92.69 85 ARG A N 1
ATOM 651 C CA . ARG A 1 85 ? -12.177 -3.899 0.700 1.00 92.69 85 ARG A CA 1
ATOM 652 C C . ARG A 1 85 ? -11.442 -2.973 -0.266 1.00 92.69 85 ARG A C 1
ATOM 654 O O . ARG A 1 85 ? -11.899 -2.820 -1.394 1.00 92.69 85 ARG A O 1
ATOM 661 N N . GLU A 1 86 ? -10.332 -2.360 0.143 1.00 91.31 86 GLU A N 1
ATOM 662 C CA . GLU A 1 86 ? -9.582 -1.460 -0.744 1.00 91.31 86 GLU A CA 1
ATOM 663 C C . GLU A 1 86 ? -8.969 -2.193 -1.937 1.00 91.31 86 GLU A C 1
ATOM 665 O O . GLU A 1 86 ? -9.040 -1.683 -3.055 1.00 91.31 86 GLU A O 1
ATOM 670 N N . ILE A 1 87 ? -8.442 -3.405 -1.734 1.00 90.62 87 ILE A N 1
ATOM 671 C CA . ILE A 1 87 ? -7.965 -4.256 -2.834 1.00 90.62 87 ILE A CA 1
ATOM 672 C C . ILE A 1 87 ? -9.123 -4.583 -3.786 1.00 90.62 87 ILE A C 1
ATOM 674 O O . ILE A 1 87 ? -8.992 -4.417 -4.998 1.00 90.62 87 ILE A O 1
ATOM 678 N N . GLY A 1 88 ? -10.286 -4.960 -3.249 1.00 91.62 88 GLY A N 1
ATOM 679 C CA . GLY A 1 88 ? -11.490 -5.199 -4.043 1.00 91.62 88 GLY A CA 1
ATOM 680 C C . GLY A 1 88 ? -11.908 -3.978 -4.866 1.00 91.62 88 GLY A C 1
ATOM 681 O O . GLY A 1 88 ? -12.226 -4.118 -6.041 1.00 91.62 88 GLY A O 1
ATOM 682 N N . LEU A 1 89 ? -11.836 -2.770 -4.300 1.00 90.12 89 LEU A N 1
ATOM 683 C CA . LEU A 1 89 ? -12.147 -1.517 -5.003 1.00 90.12 89 LEU A CA 1
ATOM 684 C C . LEU A 1 89 ? -11.119 -1.125 -6.074 1.00 90.12 89 LEU A C 1
ATOM 686 O O . LEU A 1 89 ? -11.418 -0.269 -6.907 1.00 90.12 89 LEU A O 1
ATOM 690 N N . LEU A 1 90 ? -9.902 -1.666 -6.030 1.00 87.00 90 LEU A N 1
ATOM 691 C CA . LEU A 1 90 ? -8.906 -1.464 -7.085 1.00 87.00 90 LEU A CA 1
ATOM 692 C C . LEU A 1 90 ? -9.166 -2.381 -8.277 1.00 87.00 90 LEU A C 1
ATOM 694 O O . LEU A 1 90 ? -9.000 -1.953 -9.413 1.00 87.00 90 LEU A O 1
ATOM 698 N N . ILE A 1 91 ? -9.616 -3.608 -8.014 1.00 86.94 91 ILE A N 1
ATOM 699 C CA . ILE A 1 91 ? -9.876 -4.617 -9.045 1.00 86.94 91 ILE A CA 1
ATOM 700 C C . ILE A 1 91 ? -11.261 -4.416 -9.679 1.00 86.94 91 ILE A C 1
ATOM 702 O O . ILE A 1 91 ? -11.412 -4.504 -10.892 1.00 86.94 91 ILE A O 1
ATOM 706 N N . ALA A 1 92 ? -12.280 -4.093 -8.878 1.00 79.38 92 ALA A N 1
ATOM 707 C CA . ALA A 1 92 ? -13.675 -4.015 -9.323 1.00 79.38 92 ALA A CA 1
ATOM 708 C C . ALA A 1 92 ? -13.977 -2.858 -10.292 1.00 79.38 92 ALA A C 1
ATOM 710 O O . ALA A 1 92 ? -15.066 -2.809 -10.855 1.00 79.38 92 ALA A O 1
ATOM 711 N N . HIS A 1 93 ? -13.049 -1.915 -10.474 1.00 63.12 93 HIS A N 1
ATOM 712 C CA . HIS A 1 93 ? -13.210 -0.793 -11.400 1.00 63.12 93 HIS A CA 1
ATOM 713 C C . HIS A 1 93 ? -12.512 -1.025 -12.747 1.00 63.12 93 HIS A C 1
ATOM 715 O O . HIS A 1 93 ? -12.141 -0.060 -13.408 1.00 63.12 93 HIS A O 1
ATOM 721 N N . MET A 1 94 ? -12.322 -2.283 -13.151 1.00 54.22 94 MET A N 1
ATOM 722 C CA . MET A 1 94 ? -12.027 -2.637 -14.538 1.00 54.22 94 MET A CA 1
ATOM 723 C C . MET A 1 94 ? -13.358 -2.839 -15.282 1.00 54.22 94 MET A C 1
ATOM 725 O O . MET A 1 94 ? -13.918 -3.933 -15.210 1.00 5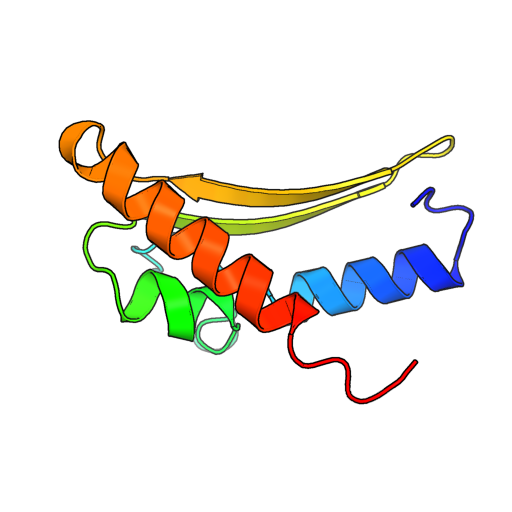4.22 94 MET A O 1
ATOM 729 N N . PRO A 1 95 ? -13.929 -1.806 -15.935 1.00 48.66 95 PRO A N 1
ATOM 730 C CA . PRO A 1 95 ? -14.965 -2.033 -16.928 1.00 48.66 95 PRO A CA 1
ATOM 731 C C . PRO A 1 95 ? -14.304 -2.767 -18.100 1.00 48.66 95 PRO A C 1
ATOM 733 O O . PRO A 1 95 ? -13.413 -2.209 -18.729 1.00 48.66 95 PRO A O 1
ATOM 736 N N . ASP A 1 96 ? -14.699 -4.021 -18.311 1.00 52.38 96 ASP A N 1
ATOM 737 C CA . ASP A 1 96 ? -14.424 -4.855 -19.486 1.00 52.38 96 ASP A CA 1
ATOM 738 C C . ASP A 1 96 ? -12.999 -4.749 -20.075 1.00 52.38 96 ASP A C 1
ATOM 740 O O . ASP A 1 96 ? -12.721 -3.936 -20.960 1.00 52.38 96 ASP A O 1
ATOM 744 N N . ALA A 1 97 ? -12.116 -5.642 -19.620 1.00 44.06 97 ALA A N 1
ATOM 745 C CA . ALA A 1 97 ? -10.926 -6.070 -20.358 1.00 44.06 97 ALA A CA 1
ATOM 746 C C . ALA A 1 97 ? -11.060 -7.556 -20.708 1.00 44.06 97 ALA A C 1
ATOM 748 O O . ALA A 1 97 ? -11.491 -8.323 -19.814 1.00 44.06 97 ALA A O 1
#

Organism: NCBI:txid1234261

Foldseek 3Di:
DAVVVVVVLVVLVVVQLQQAWFFLDDDDDPPNNCVRPCNVQPSVVDVQWGTWGWDWAHHHVDIDTDIDTDGDPVCVVVRVVSVVVVVCVVPVPPDDD

InterPro domains:
  IPR007863 Peptidase M16, C-terminal [PF05193] (14-96)
  IPR011249 Metalloenzyme, LuxS/M16 peptidase-like [SSF63411] (1-92)
  IPR050361 Mitochondrial Processing Peptidase/Ubiquinol-cytochrome c Reductase Complex [PTHR11851] (5-87)

Secondary structure (DSSP, 8-state):
--TTSHHHHHHHHHHHHHH-EEES---S-TTSSTTSHHIIIIITT-TTEEEEEEEEEE-SS-EEEEEEEEE-GGGHHHHHHHHHHHHHHHHTT----

Sequence (97 aa):
PSYLEEHDFVTTCVLSQLLGGGGSFSAGGPGKGLYSRMYMNVLNRNELMRTAVSYNQAYEDSGCFYMHFGCDPPFLKKMIDVALREIGLLIAHMPDA